Protein AF-A0A2N7VTT3-F1 (afdb_monomer)

Mean predicted aligned error: 9.53 Å

Foldseek 3Di:
DFAEQVGHDDDEPQFDKDFDADPVRQGDFQFWKKKAWPVHIDIFGAHPRRMTGTYHDNDDTDIDIGGDCVVVVPPDPDDDD

Secondary structure (DSSP, 8-state):
-EEETTS-EE--TT-B--B-B-TTS-B-TT-EEEEEETTEEEEEE--TTSBPPPEE-SS----EEEE-GGGTS--------

Solvent-accessible surface area (backbone atoms only — not comparable to full-atom values): 4904 Å² total; per-residue (Å²): 128,26,24,29,42,76,68,46,84,39,85,51,95,50,66,44,70,54,69,44,57,44,100,88,67,47,60,41,46,71,41,63,33,38,40,38,37,96,90,30,54,35,77,46,56,20,40,92,69,4,31,46,64,36,41,24,41,96,57,98,69,79,66,48,81,46,70,64,65,72,72,70,68,64,68,92,84,82,83,87,130

Sequence (81 aa):
MGVNAIGQPDVQLHDQTFRVLSPSGTPLPGVDYQVSAPSGGHVFRTGDQGRSPTLNTAQQEAAQFELHWDEFAAPSARSGA

Radius of gyration: 14.55 Å; Cα contacts (8 Å, |Δi|>4): 157; chains: 1; bounding box: 37×32×35 Å

Nearest PDB structures (foldseek):
  6sjl-assembly1_C  TM=6.691E-01  e=1.135E-01  Escherichia coli
  6fwv-assembly1_A  TM=6.274E-01  e=2.125E+00  Bacillus anthracis
  6e14-assembly1_D  TM=4.971E-01  e=2.395E+00  Escherichia coli
  3rfz-assembly3_E-2  TM=4.863E-01  e=2.699E+00  Escherichia coli

pLDDT: mean 72.99, std 12.42, range [41.75, 86.94]

Organism: NCBI:txid380675

Structure (mmCIF, N/CA/C/O backbone):
data_AF-A0A2N7VTT3-F1
#
_entry.id   AF-A0A2N7VTT3-F1
#
loop_
_atom_site.group_PDB
_atom_site.id
_atom_site.type_symbol
_atom_site.label_atom_id
_atom_site.label_alt_id
_atom_site.label_comp_id
_atom_site.label_asym_id
_atom_site.label_entity_id
_atom_site.label_seq_id
_atom_site.pdbx_PDB_ins_code
_atom_site.Cartn_x
_atom_site.Cartn_y
_atom_site.Cartn_z
_atom_site.occupancy
_atom_site.B_iso_or_equiv
_atom_site.auth_seq_id
_atom_site.auth_comp_id
_atom_site.auth_asym_id
_atom_site.auth_atom_id
_atom_site.pdbx_PDB_model_num
ATOM 1 N N . MET A 1 1 ? -14.648 -0.584 -5.183 1.00 61.50 1 MET A N 1
ATOM 2 C CA . MET A 1 1 ? -14.880 -1.183 -3.854 1.00 61.50 1 MET A CA 1
ATOM 3 C C . MET A 1 1 ? -13.522 -1.411 -3.233 1.00 61.50 1 MET A C 1
ATOM 5 O O . MET A 1 1 ? -12.654 -1.905 -3.948 1.00 61.50 1 MET A O 1
ATOM 9 N N . GLY A 1 2 ? -13.324 -0.958 -1.997 1.00 66.56 2 GLY A N 1
ATOM 10 C CA . GLY A 1 2 ? -12.079 -1.172 -1.270 1.00 66.56 2 GLY A CA 1
ATOM 11 C C . GLY A 1 2 ? -12.063 -2.526 -0.575 1.00 66.56 2 GLY A C 1
ATOM 12 O O . GLY A 1 2 ? -12.946 -3.360 -0.784 1.00 66.56 2 GLY A O 1
ATOM 13 N N . VAL A 1 3 ? -11.030 -2.752 0.219 1.00 71.50 3 VAL A N 1
ATOM 14 C CA . VAL A 1 3 ? -10.810 -3.968 1.000 1.00 71.50 3 VAL A CA 1
ATOM 15 C C . VAL A 1 3 ? -10.562 -3.585 2.449 1.00 71.50 3 VAL A C 1
ATOM 17 O O . VAL A 1 3 ? -9.886 -2.595 2.721 1.00 71.50 3 VAL A O 1
ATOM 20 N N . ASN A 1 4 ? -11.125 -4.336 3.388 1.00 73.31 4 ASN A N 1
ATOM 21 C CA . ASN A 1 4 ? -10.907 -4.089 4.808 1.00 73.31 4 ASN A CA 1
ATOM 22 C C . ASN A 1 4 ? -9.557 -4.647 5.296 1.00 73.31 4 ASN A C 1
ATOM 24 O O . ASN A 1 4 ? -8.828 -5.309 4.554 1.00 73.31 4 ASN A O 1
ATOM 28 N N . ALA A 1 5 ? -9.230 -4.402 6.568 1.00 69.38 5 ALA A N 1
ATOM 29 C CA . ALA A 1 5 ? -7.975 -4.834 7.195 1.00 69.38 5 ALA A CA 1
ATOM 30 C C . ALA A 1 5 ? -7.761 -6.365 7.228 1.00 69.38 5 ALA A C 1
ATOM 32 O O . ALA A 1 5 ? -6.672 -6.816 7.569 1.00 69.38 5 ALA A O 1
ATOM 33 N N . ILE A 1 6 ? -8.771 -7.164 6.859 1.00 71.81 6 ILE A N 1
ATOM 34 C CA . ILE A 1 6 ? -8.693 -8.629 6.729 1.00 71.81 6 ILE A CA 1
ATOM 35 C C . ILE A 1 6 ? -8.788 -9.107 5.266 1.00 71.81 6 ILE A C 1
ATOM 37 O O . ILE A 1 6 ? -8.922 -10.305 5.020 1.00 71.81 6 ILE A O 1
ATOM 41 N N . GLY A 1 7 ? -8.727 -8.192 4.291 1.00 66.56 7 GLY A N 1
ATOM 42 C CA . GLY A 1 7 ? -8.672 -8.514 2.860 1.00 66.56 7 GLY A CA 1
ATOM 43 C C . GLY A 1 7 ? -10.011 -8.787 2.184 1.00 66.56 7 GLY A C 1
ATOM 44 O O . GLY A 1 7 ? -10.039 -9.260 1.048 1.00 66.56 7 GLY A O 1
ATOM 45 N N . GLN A 1 8 ? -11.131 -8.507 2.849 1.00 76.75 8 GLN A N 1
ATOM 46 C CA . GLN A 1 8 ? -12.460 -8.717 2.277 1.00 76.75 8 GLN A CA 1
ATOM 47 C C . GLN A 1 8 ? -12.969 -7.443 1.594 1.00 76.75 8 GLN A C 1
ATOM 49 O O . GLN A 1 8 ? -12.710 -6.351 2.104 1.00 76.75 8 GLN A O 1
ATOM 54 N N . PRO A 1 9 ? -13.702 -7.550 0.468 1.00 68.81 9 PRO A N 1
ATOM 55 C CA . PRO A 1 9 ? -14.325 -6.398 -0.170 1.00 68.81 9 PRO A CA 1
ATOM 56 C C . PRO A 1 9 ? -15.254 -5.674 0.802 1.00 68.81 9 PRO A C 1
ATOM 58 O O . PRO A 1 9 ? -16.122 -6.297 1.411 1.00 68.81 9 PRO A O 1
ATOM 61 N N . ASP A 1 10 ? -15.084 -4.364 0.920 1.00 68.38 10 ASP A N 1
ATOM 62 C CA . ASP A 1 10 ? -15.862 -3.529 1.828 1.00 68.38 10 ASP A CA 1
ATOM 63 C C . ASP A 1 10 ? -16.010 -2.115 1.242 1.00 68.38 10 ASP A C 1
ATOM 65 O O . ASP A 1 10 ? -15.238 -1.700 0.372 1.00 68.38 10 ASP A O 1
ATOM 69 N N . VAL A 1 11 ? -17.004 -1.355 1.691 1.00 61.19 11 VAL A N 1
ATOM 70 C CA . VAL A 1 11 ? -17.212 0.052 1.310 1.00 61.19 11 VAL A CA 1
ATOM 71 C C . VAL A 1 11 ? -17.469 0.833 2.589 1.00 61.19 11 VAL A C 1
ATOM 73 O O . VAL A 1 11 ? -18.546 0.718 3.173 1.00 61.19 11 VAL A O 1
A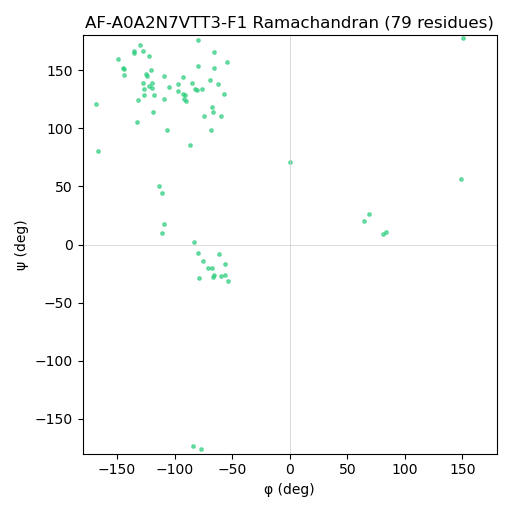TOM 76 N N . GLN A 1 12 ? -16.478 1.606 3.038 1.00 62.66 12 GLN A N 1
ATOM 77 C CA . GLN A 1 12 ? -16.531 2.304 4.324 1.00 62.66 12 GLN A CA 1
ATOM 78 C C . GLN A 1 12 ? -16.240 3.800 4.155 1.00 62.66 12 GLN A C 1
ATOM 80 O O . GLN A 1 12 ? -15.813 4.263 3.106 1.00 62.66 12 GLN A O 1
ATOM 85 N N . LEU A 1 13 ? -16.518 4.597 5.189 1.00 56.72 13 LEU A N 1
ATOM 86 C CA . LEU A 1 13 ? -16.405 6.061 5.113 1.00 56.72 13 LEU A CA 1
ATOM 87 C C . LEU A 1 13 ? -14.948 6.552 4.968 1.00 56.72 13 LEU A C 1
ATOM 89 O O . LEU A 1 13 ? -14.720 7.677 4.529 1.00 56.72 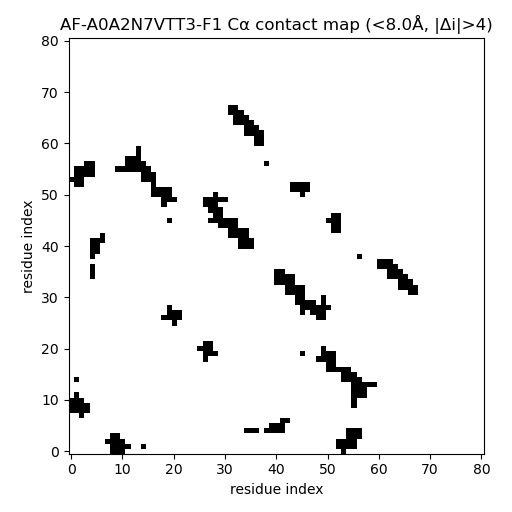13 LEU A O 1
ATOM 93 N N . HIS A 1 14 ? -13.970 5.718 5.334 1.00 61.12 14 HIS A N 1
ATOM 94 C CA . HIS A 1 14 ? -12.549 6.069 5.420 1.00 61.12 14 HIS A CA 1
ATOM 95 C C . HIS A 1 14 ? -11.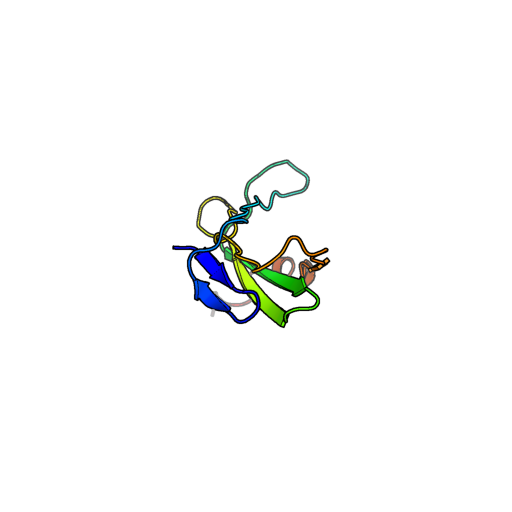706 5.370 4.347 1.00 61.12 14 HIS A C 1
ATOM 97 O O . HIS A 1 14 ? -10.630 4.854 4.637 1.00 61.12 14 HIS A O 1
ATOM 103 N N . ASP A 1 15 ? -12.198 5.355 3.109 1.00 64.81 15 ASP A N 1
ATOM 104 C CA . ASP A 1 15 ? -11.466 4.858 1.945 1.00 64.81 15 ASP A CA 1
ATOM 105 C C . ASP A 1 15 ? -10.164 5.666 1.753 1.00 64.81 15 ASP A C 1
ATOM 107 O O . ASP A 1 15 ? -10.189 6.845 1.384 1.00 64.81 15 ASP A O 1
ATOM 111 N N . GLN A 1 16 ? -9.009 5.037 1.985 1.00 70.19 16 GLN A N 1
ATOM 112 C CA . GLN A 1 16 ? -7.702 5.651 1.741 1.00 70.19 16 GLN A CA 1
ATOM 113 C C . GLN A 1 16 ? -6.895 4.850 0.720 1.00 70.19 16 GLN A C 1
ATOM 115 O O . GLN A 1 16 ? -6.851 3.620 0.733 1.00 70.19 16 GLN A O 1
ATOM 120 N N . THR A 1 17 ? -6.222 5.571 -0.175 1.00 74.75 17 THR A N 1
ATOM 121 C CA . THR A 1 17 ? -5.251 5.007 -1.118 1.00 74.75 17 THR A CA 1
ATOM 122 C C . THR A 1 17 ? -3.922 5.716 -0.958 1.00 74.75 17 THR A C 1
ATOM 124 O O . THR A 1 17 ? -3.891 6.935 -0.784 1.00 74.75 17 THR A O 1
ATOM 127 N N . PHE A 1 18 ? -2.831 4.987 -1.126 1.00 78.00 18 PHE A N 1
ATOM 128 C CA . PHE A 1 18 ? -1.491 5.550 -1.188 1.00 78.00 18 PHE A CA 1
ATOM 129 C C . PHE A 1 18 ? -0.738 5.016 -2.407 1.00 78.00 18 PHE A C 1
ATOM 131 O O . PHE A 1 18 ? -1.206 4.138 -3.138 1.00 78.00 18 PHE A O 1
ATOM 138 N N . ARG A 1 19 ? 0.432 5.597 -2.669 1.00 82.62 19 ARG A N 1
ATOM 139 C CA . ARG A 1 19 ? 1.286 5.223 -3.794 1.00 82.62 19 ARG A CA 1
ATOM 140 C C . ARG A 1 19 ? 2.688 4.918 -3.299 1.00 82.62 19 ARG A C 1
ATOM 142 O O . ARG A 1 19 ? 3.290 5.741 -2.618 1.00 82.62 19 ARG A O 1
ATOM 149 N N . VAL A 1 20 ? 3.202 3.761 -3.685 1.00 83.50 20 VAL A N 1
ATOM 150 C CA . VAL A 1 20 ? 4.571 3.338 -3.414 1.00 83.50 20 VAL A CA 1
ATOM 151 C C . VAL A 1 20 ? 5.462 3.805 -4.559 1.00 83.50 20 VAL A C 1
ATOM 153 O O . VAL A 1 20 ? 5.215 3.509 -5.734 1.00 83.50 20 VAL A O 1
ATOM 156 N N . LEU A 1 21 ? 6.491 4.565 -4.200 1.00 84.12 21 LEU A N 1
ATOM 157 C CA . LEU A 1 21 ? 7.484 5.115 -5.113 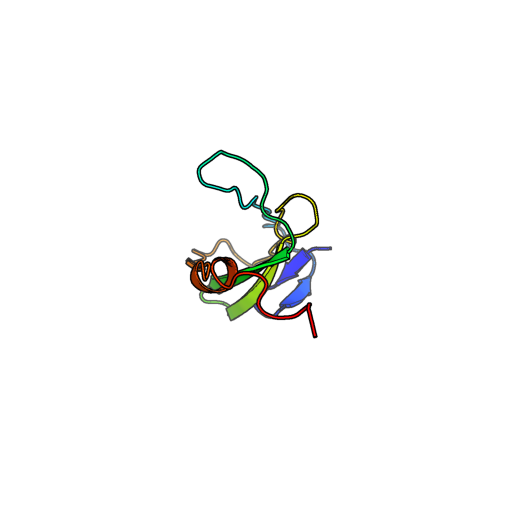1.00 84.12 21 LEU A CA 1
ATOM 158 C C . LEU A 1 21 ? 8.872 4.602 -4.722 1.00 84.12 21 LEU A C 1
ATOM 160 O O . LEU A 1 21 ? 9.153 4.366 -3.548 1.00 84.12 21 LEU A O 1
ATOM 164 N N . SER A 1 22 ? 9.753 4.473 -5.707 1.00 81.88 22 SER A N 1
ATOM 165 C CA . SER A 1 22 ? 11.182 4.299 -5.491 1.00 81.88 22 SER A CA 1
ATOM 166 C C . SER A 1 22 ? 11.782 5.562 -4.857 1.00 81.88 22 SER A C 1
ATOM 168 O O . SER A 1 22 ? 11.187 6.642 -4.946 1.00 81.88 22 SER A O 1
ATOM 170 N N . PRO A 1 23 ? 13.011 5.489 -4.316 1.00 80.75 23 PRO A N 1
ATOM 171 C CA . PRO A 1 23 ? 13.738 6.680 -3.871 1.00 80.75 23 PRO A CA 1
ATOM 172 C C . PRO A 1 23 ? 13.927 7.738 -4.971 1.00 80.75 23 PRO A C 1
ATOM 174 O O . PRO A 1 23 ? 14.032 8.923 -4.677 1.00 80.75 23 PRO A O 1
ATOM 177 N N . SER A 1 24 ? 13.931 7.328 -6.246 1.00 86.69 24 SER A N 1
ATOM 178 C CA . SER A 1 24 ? 13.969 8.230 -7.407 1.00 86.69 24 SER A CA 1
ATOM 179 C C . SER A 1 24 ? 12.594 8.786 -7.813 1.00 86.69 24 SER A C 1
ATOM 181 O O . SER A 1 24 ? 12.494 9.492 -8.813 1.00 86.69 24 SER A O 1
ATOM 183 N N . GLY A 1 25 ? 11.526 8.462 -7.077 1.00 83.88 25 GLY A N 1
ATOM 184 C CA . GLY A 1 25 ? 10.156 8.905 -7.351 1.00 83.88 25 GLY A CA 1
ATOM 185 C C . GLY A 1 25 ? 9.424 8.095 -8.426 1.00 83.88 25 GLY A C 1
ATOM 186 O O . GLY A 1 25 ? 8.334 8.480 -8.851 1.00 83.88 25 GLY A O 1
ATOM 187 N N . THR A 1 26 ? 9.993 6.976 -8.880 1.00 85.75 26 THR A N 1
ATOM 188 C CA . THR A 1 26 ? 9.375 6.115 -9.900 1.00 85.75 26 THR A CA 1
ATOM 189 C C . THR A 1 26 ? 8.349 5.187 -9.249 1.00 85.75 26 THR A C 1
ATOM 191 O O . THR A 1 26 ? 8.659 4.581 -8.228 1.00 85.75 26 THR A O 1
ATOM 194 N N . PRO A 1 27 ? 7.134 5.033 -9.794 1.00 86.25 27 PRO A N 1
ATOM 195 C CA . PRO A 1 27 ? 6.141 4.137 -9.209 1.00 86.25 27 PRO A CA 1
ATOM 196 C C . PRO A 1 27 ? 6.604 2.681 -9.210 1.00 86.25 27 PRO A C 1
ATOM 198 O O . PRO A 1 27 ? 7.153 2.221 -10.208 1.00 86.25 27 PRO A O 1
ATOM 201 N N . LEU A 1 28 ? 6.348 1.963 -8.114 1.00 83.31 28 LEU A N 1
ATOM 202 C CA . LEU A 1 28 ? 6.732 0.557 -7.970 1.00 83.31 28 LEU A CA 1
ATOM 203 C C . LEU A 1 28 ? 5.500 -0.360 -8.072 1.00 83.31 28 LEU A C 1
ATOM 205 O O . LEU A 1 28 ? 4.765 -0.493 -7.088 1.00 83.31 28 LEU A O 1
ATOM 209 N N . PRO A 1 29 ? 5.226 -0.960 -9.247 1.00 86.19 29 PRO A N 1
ATOM 210 C CA . PRO A 1 29 ? 4.127 -1.905 -9.422 1.00 86.19 29 PRO A CA 1
ATOM 211 C C . PRO A 1 29 ? 4.475 -3.304 -8.906 1.00 86.19 29 PRO A C 1
ATOM 213 O O . PRO A 1 29 ? 5.636 -3.708 -8.919 1.00 86.19 29 PRO A O 1
ATOM 216 N N . GLY A 1 30 ? 3.453 -4.068 -8.515 1.00 83.19 30 GLY A N 1
ATOM 217 C CA . GLY A 1 30 ? 3.602 -5.478 -8.161 1.00 83.19 30 GLY A CA 1
ATOM 218 C C . GLY A 1 30 ? 4.380 -5.724 -6.871 1.00 83.19 30 GLY A C 1
ATOM 219 O O . GLY A 1 30 ? 4.991 -6.781 -6.741 1.00 83.19 30 GLY A O 1
ATOM 220 N N . VAL A 1 31 ? 4.366 -4.757 -5.959 1.00 83.31 31 VAL A N 1
ATOM 221 C CA . VAL A 1 31 ? 5.059 -4.801 -4.672 1.00 83.31 31 VAL A CA 1
ATOM 222 C C . VAL A 1 31 ? 4.133 -5.349 -3.616 1.00 83.31 31 VAL A C 1
ATOM 224 O O . VAL A 1 31 ? 3.063 -4.772 -3.412 1.00 83.31 31 VAL A O 1
ATOM 227 N N . ASP A 1 32 ? 4.570 -6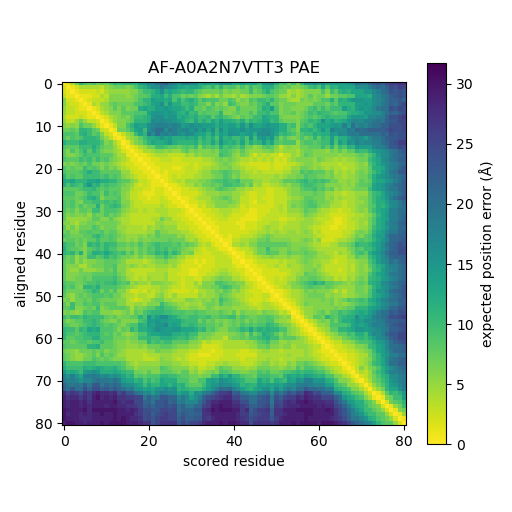.392 -2.924 1.00 86.06 32 ASP A N 1
ATOM 228 C CA . ASP A 1 32 ? 3.868 -6.895 -1.755 1.00 86.06 32 ASP A CA 1
ATOM 229 C C . ASP A 1 32 ? 4.226 -6.032 -0.526 1.00 86.06 32 ASP A C 1
ATOM 231 O O . ASP A 1 32 ? 5.380 -5.662 -0.295 1.00 86.06 32 ASP A O 1
ATOM 235 N N . TYR A 1 33 ? 3.211 -5.634 0.235 1.00 82.19 33 TYR A N 1
ATOM 236 C CA . TYR A 1 33 ? 3.348 -4.834 1.449 1.00 82.19 33 TYR A CA 1
ATOM 237 C C . TYR A 1 33 ? 2.301 -5.266 2.473 1.00 82.19 33 TYR A C 1
ATOM 239 O O . TYR A 1 33 ? 1.210 -5.709 2.114 1.00 82.19 33 TYR A O 1
ATOM 247 N N . GLN A 1 34 ? 2.606 -5.104 3.755 1.00 86.56 34 GLN A N 1
ATOM 248 C CA . GLN A 1 34 ? 1.682 -5.401 4.839 1.00 86.56 34 GLN A CA 1
ATOM 249 C C . GLN A 1 34 ? 1.133 -4.106 5.427 1.00 86.56 34 GLN A C 1
ATOM 251 O O . GLN A 1 34 ? 1.867 -3.148 5.678 1.00 86.56 34 GLN A O 1
ATOM 256 N N . VAL A 1 35 ? -0.177 -4.088 5.664 1.00 83.88 35 VAL A N 1
ATOM 257 C CA . VAL A 1 35 ? -0.801 -3.078 6.516 1.00 83.88 35 VAL A CA 1
ATOM 258 C C . VAL A 1 35 ? -1.429 -3.770 7.708 1.00 83.88 35 VAL A C 1
ATOM 260 O O . VAL A 1 35 ? -2.189 -4.722 7.538 1.00 83.88 35 VAL A O 1
ATOM 263 N N . SER A 1 36 ? -1.115 -3.287 8.905 1.00 83.56 36 SER A N 1
ATOM 264 C CA . SER A 1 36 ? -1.712 -3.731 10.160 1.00 83.56 36 SER A CA 1
ATOM 265 C C . SER A 1 36 ? -2.358 -2.558 10.892 1.00 83.56 36 SER A C 1
ATOM 267 O O . SER A 1 36 ? -1.817 -1.461 10.970 1.00 83.56 36 SER A O 1
ATOM 269 N N . ALA A 1 37 ? -3.545 -2.789 11.425 1.00 82.31 37 ALA A N 1
ATOM 270 C CA . ALA A 1 37 ? -4.315 -1.882 12.260 1.00 82.31 37 ALA A CA 1
ATOM 271 C C . ALA A 1 37 ? -4.866 -2.680 13.459 1.00 82.31 37 ALA A C 1
ATOM 273 O O . ALA A 1 37 ? -4.853 -3.915 13.433 1.00 82.31 37 ALA A O 1
ATOM 274 N N . PRO A 1 38 ? -5.376 -2.028 14.518 1.00 81.00 38 PRO A N 1
ATOM 275 C CA . PRO A 1 38 ? -6.000 -2.732 15.640 1.00 81.00 38 PRO A CA 1
ATOM 276 C C . PRO A 1 38 ? -7.125 -3.694 15.222 1.00 81.00 38 PRO A C 1
ATOM 278 O O . PRO A 1 38 ? -7.319 -4.726 15.861 1.00 81.00 38 PRO A O 1
ATOM 281 N N . SER A 1 39 ? -7.842 -3.376 14.140 1.00 75.88 39 SER A N 1
ATOM 282 C CA . SER A 1 39 ? -8.902 -4.214 13.563 1.00 75.88 39 SER A CA 1
ATOM 283 C C . SER A 1 39 ? -8.409 -5.439 12.777 1.00 75.88 39 SER A C 1
ATOM 285 O O . SER A 1 39 ? -9.205 -6.339 12.501 1.00 75.88 39 SER A O 1
ATOM 287 N N . GLY A 1 40 ? -7.123 -5.513 12.425 1.00 78.06 40 GLY A N 1
ATOM 288 C CA . GLY A 1 40 ? -6.549 -6.626 11.669 1.00 78.06 40 GLY A CA 1
ATOM 289 C C . GLY A 1 40 ? -5.365 -6.214 10.800 1.00 78.06 40 GLY A C 1
ATOM 290 O O . GLY A 1 40 ? -5.000 -5.043 10.727 1.00 78.06 40 GLY A O 1
ATOM 291 N N . GLY A 1 41 ? -4.753 -7.182 10.122 1.00 79.69 41 GLY A N 1
ATOM 292 C CA . GLY A 1 41 ? -3.690 -6.903 9.166 1.00 79.69 41 GLY A CA 1
ATOM 293 C C . GLY A 1 41 ? -3.728 -7.831 7.966 1.00 79.69 41 GLY A C 1
ATOM 294 O O . GLY A 1 41 ? -4.076 -9.009 8.086 1.00 79.69 41 GLY A O 1
ATOM 295 N N . HIS A 1 42 ? -3.353 -7.292 6.810 1.00 80.38 42 HIS A N 1
ATOM 296 C CA . HIS A 1 42 ? -3.339 -8.033 5.561 1.00 80.38 42 HIS A CA 1
ATOM 297 C C . HIS A 1 42 ? -2.170 -7.624 4.665 1.00 80.38 42 HIS A C 1
ATOM 299 O O . HIS A 1 42 ? -1.682 -6.491 4.716 1.00 80.38 42 HIS A O 1
ATOM 305 N N . VAL A 1 43 ? -1.725 -8.583 3.854 1.00 82.19 43 VAL A N 1
ATOM 306 C CA . VAL A 1 43 ? -0.718 -8.369 2.819 1.00 82.19 43 VAL A CA 1
ATOM 307 C C . VAL A 1 43 ? -1.446 -8.011 1.535 1.00 82.19 43 VAL A C 1
ATOM 309 O O . VAL A 1 43 ? -2.363 -8.705 1.102 1.00 82.19 43 VAL A O 1
ATOM 312 N N . PHE A 1 44 ? -1.025 -6.917 0.930 1.00 82.69 44 PHE A N 1
ATOM 313 C CA . PHE A 1 44 ? -1.570 -6.385 -0.303 1.00 82.69 44 PHE A CA 1
ATOM 314 C C . PHE A 1 44 ? -0.466 -6.273 -1.341 1.00 82.69 44 PHE A C 1
ATOM 316 O O . PHE A 1 44 ? 0.714 -6.229 -1.008 1.00 82.69 44 PHE A O 1
ATOM 323 N N . ARG A 1 45 ? -0.873 -6.151 -2.604 1.00 84.38 45 ARG A N 1
ATOM 324 C CA . ARG A 1 45 ? 0.033 -5.923 -3.725 1.00 84.38 45 ARG A CA 1
ATOM 325 C C . ARG A 1 45 ? -0.304 -4.618 -4.430 1.00 84.38 45 ARG A C 1
ATOM 327 O O . ARG A 1 45 ? -1.477 -4.350 -4.699 1.00 84.38 45 ARG A O 1
ATOM 334 N N . THR A 1 46 ? 0.700 -3.805 -4.751 1.00 84.00 46 THR A N 1
ATOM 335 C CA . THR A 1 46 ? 0.486 -2.582 -5.538 1.00 84.00 46 THR A CA 1
ATOM 336 C C . THR A 1 46 ? 0.104 -2.905 -6.985 1.00 84.00 46 THR A C 1
ATOM 338 O O . THR A 1 46 ? 0.651 -3.819 -7.603 1.00 84.00 46 THR A O 1
ATOM 341 N N . GLY A 1 47 ? -0.821 -2.127 -7.554 1.00 83.44 47 GLY A N 1
ATOM 342 C CA . GLY A 1 47 ? -1.193 -2.232 -8.971 1.00 83.44 47 GLY A CA 1
ATOM 343 C C . GLY A 1 47 ? -0.166 -1.597 -9.917 1.00 83.44 47 GLY A C 1
ATOM 344 O O . GLY A 1 47 ? 0.847 -1.050 -9.481 1.00 83.44 47 GLY A O 1
ATOM 345 N N . ASP A 1 48 ? -0.473 -1.575 -11.216 1.00 81.69 48 ASP A N 1
ATOM 346 C CA . ASP A 1 48 ? 0.433 -1.180 -12.317 1.00 81.69 48 ASP A CA 1
ATOM 347 C C . ASP A 1 48 ? 1.052 0.228 -12.206 1.00 81.69 48 ASP A C 1
ATOM 349 O O . ASP A 1 48 ? 2.043 0.542 -12.861 1.00 81.69 48 ASP A O 1
ATOM 353 N N . GLN A 1 49 ? 0.492 1.100 -11.363 1.00 84.00 49 GLN A N 1
ATOM 354 C CA . GLN A 1 49 ? 1.016 2.445 -11.092 1.00 84.00 49 GLN A CA 1
ATOM 355 C C . GLN A 1 49 ? 1.622 2.603 -9.692 1.00 84.00 49 GLN A C 1
ATOM 357 O O . GLN A 1 49 ? 1.730 3.734 -9.205 1.00 84.00 49 GLN A O 1
ATOM 362 N N . GLY A 1 50 ? 1.952 1.501 -9.021 1.00 79.75 50 GLY A N 1
ATOM 363 C CA . GLY A 1 50 ? 2.396 1.487 -7.629 1.00 79.75 50 GLY A CA 1
ATOM 364 C C . GLY A 1 50 ? 1.329 1.951 -6.641 1.00 79.75 50 GLY A C 1
ATOM 365 O O . GLY A 1 50 ? 1.656 2.394 -5.547 1.00 79.75 50 GLY A O 1
ATOM 366 N N . ARG A 1 51 ? 0.050 1.922 -7.028 1.00 82.94 51 ARG A N 1
ATOM 367 C CA . ARG A 1 51 ? -1.063 2.332 -6.161 1.00 82.94 51 ARG A CA 1
ATOM 368 C C . ARG A 1 51 ? -1.494 1.168 -5.278 1.00 82.94 51 ARG A C 1
ATOM 370 O O . ARG A 1 51 ? -1.587 0.042 -5.769 1.00 82.94 51 ARG A O 1
ATOM 377 N N . SER A 1 52 ? -1.785 1.454 -4.015 1.00 78.81 52 SER A N 1
ATOM 378 C CA . SER A 1 52 ? -2.478 0.520 -3.134 1.00 78.81 52 SER A CA 1
ATOM 379 C C . SER A 1 52 ? -3.909 0.284 -3.640 1.00 78.81 52 SER A C 1
ATOM 381 O O . SER A 1 52 ? -4.511 1.198 -4.221 1.00 78.81 52 SER A O 1
ATOM 383 N N . PRO A 1 53 ? -4.509 -0.888 -3.376 1.00 71.50 53 PRO A N 1
ATOM 384 C CA . PRO A 1 53 ? -5.955 -0.990 -3.268 1.00 71.50 53 PRO A CA 1
ATOM 385 C C . PRO A 1 53 ? -6.476 0.021 -2.238 1.00 71.50 53 PRO A C 1
ATOM 387 O O . PRO A 1 53 ? -5.739 0.472 -1.354 1.00 71.50 53 PRO A O 1
ATOM 390 N N . THR A 1 54 ? -7.746 0.391 -2.354 1.00 73.50 54 THR A N 1
ATOM 391 C CA . THR A 1 54 ? -8.400 1.214 -1.337 1.00 73.50 54 THR A CA 1
ATOM 392 C C . THR A 1 54 ? -8.523 0.400 -0.053 1.00 73.50 54 THR A C 1
ATOM 394 O O . THR A 1 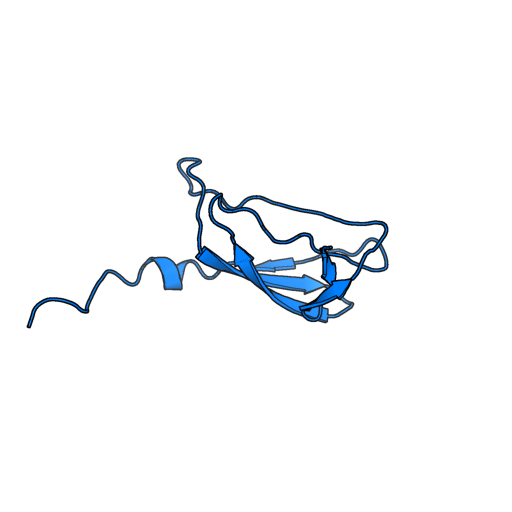54 ? -9.153 -0.657 -0.074 1.00 73.50 54 THR A O 1
ATOM 397 N N . LEU A 1 55 ? -7.886 0.857 1.027 1.00 70.00 55 LEU A N 1
ATOM 398 C CA . LEU A 1 55 ? -7.985 0.236 2.345 1.00 70.00 55 LEU A CA 1
ATOM 399 C C . LEU A 1 55 ? -9.106 0.907 3.134 1.00 70.00 55 LEU A C 1
ATOM 401 O O . LEU A 1 55 ? -9.130 2.132 3.261 1.00 70.00 55 LEU A O 1
ATOM 405 N N . ASN A 1 56 ? -9.990 0.080 3.680 1.00 70.06 56 ASN A N 1
ATOM 406 C CA . ASN A 1 56 ? -11.223 0.507 4.319 1.00 70.06 56 ASN A CA 1
ATOM 407 C C . ASN A 1 56 ? -11.208 0.086 5.790 1.00 70.06 56 ASN A C 1
ATOM 409 O O . ASN A 1 56 ? -11.234 -1.103 6.103 1.00 70.06 56 ASN A O 1
ATOM 413 N N . THR A 1 57 ? -11.171 1.049 6.710 1.00 62.31 57 THR A N 1
ATOM 414 C CA . THR A 1 57 ? -11.324 0.789 8.150 1.00 62.31 57 THR A CA 1
ATOM 415 C C . THR A 1 57 ? -12.668 1.319 8.644 1.00 62.31 57 THR A C 1
ATOM 417 O O . THR A 1 57 ? -13.166 2.348 8.175 1.00 62.31 57 THR A O 1
ATOM 420 N N . ALA A 1 58 ? -13.273 0.612 9.604 1.00 64.44 58 ALA A N 1
ATOM 421 C CA . ALA A 1 58 ? -14.577 0.992 10.149 1.00 64.44 58 ALA A CA 1
ATOM 422 C C . ALA A 1 58 ? -14.548 2.297 10.935 1.00 64.44 58 ALA A C 1
ATOM 424 O O . ALA A 1 58 ? -15.534 3.033 11.003 1.00 64.44 58 ALA A O 1
ATOM 425 N N . GLN A 1 59 ? -13.394 2.602 11.509 1.00 68.06 59 GLN A N 1
ATOM 426 C CA . GLN A 1 59 ? -13.130 3.818 12.250 1.00 68.06 59 GLN A CA 1
ATOM 427 C C . GLN A 1 59 ? -11.774 4.365 11.807 1.00 68.06 59 GLN A C 1
ATOM 429 O O . GLN A 1 59 ? -10.988 3.669 11.159 1.00 68.06 59 GLN A O 1
ATOM 434 N N . GLN A 1 60 ? -11.495 5.626 12.134 1.00 71.56 60 GLN A N 1
ATOM 435 C CA . GLN A 1 60 ? -10.157 6.165 11.939 1.00 71.56 60 GLN A CA 1
ATOM 436 C C . GLN A 1 60 ? -9.196 5.441 12.888 1.00 71.56 60 GLN A C 1
ATOM 438 O O . GLN A 1 60 ? -9.294 5.577 14.106 1.00 71.56 60 GLN A O 1
ATOM 443 N N . GLU A 1 61 ? -8.266 4.684 12.319 1.00 74.31 61 GLU A N 1
ATOM 444 C CA . GLU A 1 61 ? -7.304 3.870 13.057 1.00 74.31 61 GLU A CA 1
ATOM 445 C C . GLU A 1 61 ? -5.879 4.234 12.634 1.00 74.31 61 GLU A C 1
ATOM 447 O O . GLU A 1 61 ? -5.622 4.581 11.479 1.00 74.31 61 GLU A O 1
ATOM 452 N N . ALA A 1 62 ? -4.936 4.159 13.576 1.00 77.44 62 ALA A N 1
ATOM 453 C CA . ALA A 1 62 ? -3.521 4.237 13.245 1.00 77.44 62 ALA A CA 1
ATOM 454 C C . ALA A 1 62 ? -3.104 2.912 12.597 1.00 77.44 62 ALA A C 1
ATOM 456 O O . ALA A 1 62 ? -3.073 1.878 13.264 1.00 77.44 62 ALA A O 1
ATOM 457 N N . ALA A 1 63 ? -2.810 2.952 11.299 1.00 78.12 63 ALA A N 1
ATOM 458 C CA . ALA A 1 63 ? -2.316 1.808 10.551 1.00 78.12 63 ALA A CA 1
ATOM 459 C C . ALA A 1 63 ? -0.787 1.861 10.44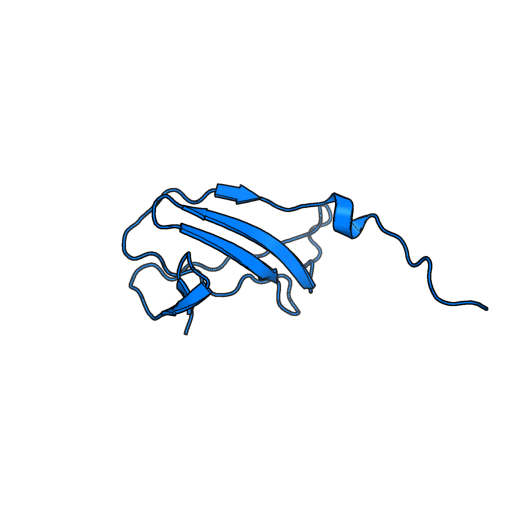5 1.00 78.12 63 ALA A C 1
ATOM 461 O O . ALA A 1 63 ? -0.200 2.918 10.203 1.00 78.12 63 ALA A O 1
ATOM 462 N N . GLN A 1 64 ? -0.148 0.711 10.608 1.00 84.06 64 GLN A N 1
ATOM 463 C CA . GLN A 1 64 ? 1.272 0.518 10.386 1.00 84.06 64 GLN A CA 1
ATOM 464 C C . GLN A 1 64 ? 1.484 -0.062 8.989 1.00 84.06 64 GLN A C 1
ATOM 466 O O . GLN A 1 64 ? 0.802 -0.999 8.577 1.00 84.06 64 GLN A O 1
ATOM 471 N N . PHE A 1 65 ? 2.413 0.541 8.252 1.00 84.25 65 PHE A N 1
ATOM 472 C CA . PHE A 1 65 ? 2.785 0.139 6.903 1.00 84.25 65 PHE A CA 1
ATOM 473 C C . PHE A 1 65 ? 4.178 -0.480 6.930 1.00 84.25 65 PHE A C 1
ATOM 475 O O . PHE A 1 65 ? 5.134 0.160 7.377 1.00 84.25 65 PHE A O 1
ATOM 482 N N . GLU A 1 66 ? 4.288 -1.700 6.421 1.00 86.94 66 GLU A N 1
ATOM 483 C CA . GLU A 1 66 ? 5.542 -2.437 6.324 1.00 86.94 66 GLU A CA 1
ATOM 484 C C . GLU A 1 66 ? 5.749 -2.905 4.889 1.00 86.94 66 GLU A C 1
ATOM 486 O O . GLU A 1 66 ? 4.843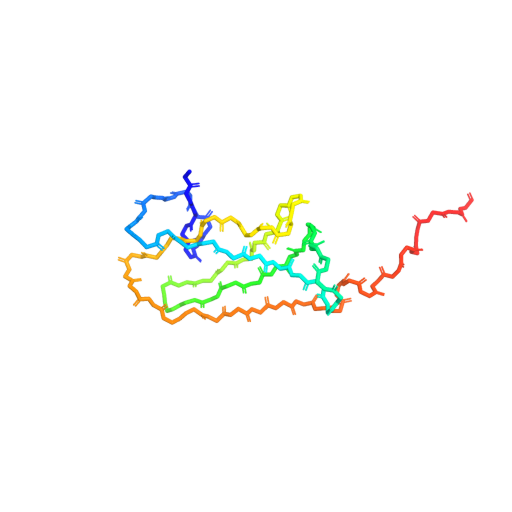 -3.425 4.237 1.00 86.94 66 GLU A O 1
ATOM 491 N N . LEU A 1 67 ? 6.958 -2.695 4.382 1.00 83.81 67 LEU A N 1
ATOM 492 C CA . LEU A 1 67 ? 7.329 -3.067 3.028 1.00 83.81 67 LEU A CA 1
ATOM 493 C C . LEU A 1 67 ? 8.656 -3.814 3.074 1.00 83.81 67 LEU A C 1
ATOM 495 O O . LEU A 1 67 ? 9.652 -3.314 3.603 1.00 83.81 67 LEU A O 1
ATOM 499 N N . HIS A 1 68 ? 8.650 -5.022 2.518 1.00 79.75 68 HIS A N 1
ATOM 500 C CA . HIS A 1 68 ? 9.799 -5.916 2.515 1.00 79.75 68 HIS A CA 1
ATOM 501 C C .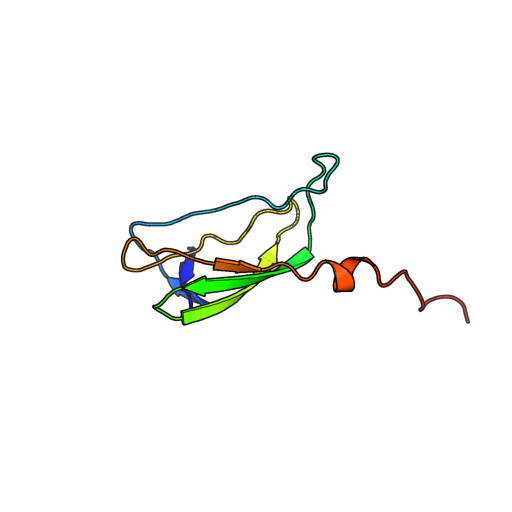 HIS A 1 68 ? 10.685 -5.610 1.308 1.00 79.75 68 HIS A C 1
ATOM 503 O O . HIS A 1 68 ? 10.566 -6.209 0.242 1.00 79.75 68 HIS A O 1
ATOM 509 N N . TRP A 1 69 ? 11.585 -4.639 1.472 1.00 69.44 69 TRP A N 1
ATOM 510 C CA . TRP A 1 69 ? 12.508 -4.221 0.411 1.00 69.44 69 TRP A CA 1
ATOM 511 C C . TRP A 1 69 ? 13.420 -5.353 -0.084 1.00 69.44 69 TRP A C 1
ATOM 513 O O . TRP A 1 69 ? 13.823 -5.346 -1.246 1.00 69.44 69 TRP A O 1
ATOM 523 N N . ASP A 1 70 ? 13.713 -6.342 0.759 1.00 67.69 70 ASP A N 1
ATOM 524 C CA . ASP A 1 70 ? 14.611 -7.451 0.424 1.00 67.69 70 ASP A CA 1
ATOM 525 C C . ASP A 1 70 ? 14.061 -8.353 -0.697 1.00 67.69 70 ASP A C 1
ATOM 527 O O . ASP A 1 70 ? 14.837 -8.930 -1.460 1.00 67.69 70 ASP A O 1
ATOM 531 N N . GLU A 1 71 ? 12.736 -8.416 -0.877 1.00 63.06 71 GLU A N 1
ATOM 532 C CA . GLU A 1 71 ? 12.111 -9.156 -1.984 1.00 63.06 71 GLU A CA 1
ATOM 533 C C . GLU A 1 71 ? 12.326 -8.485 -3.350 1.00 63.06 71 GLU A C 1
ATOM 535 O O . GLU A 1 71 ? 12.272 -9.152 -4.383 1.00 63.06 71 GLU A O 1
ATOM 540 N N . PHE A 1 72 ? 12.647 -7.187 -3.385 1.00 62.12 72 PHE A N 1
ATOM 541 C CA . PHE A 1 72 ? 13.002 -6.486 -4.625 1.00 62.12 72 PHE A CA 1
ATOM 542 C C . PHE A 1 72 ? 14.431 -6.763 -5.074 1.00 62.12 72 PHE A C 1
ATOM 544 O O . PHE A 1 72 ? 14.742 -6.661 -6.261 1.00 62.12 72 PHE A O 1
ATOM 551 N N . ALA A 1 73 ? 15.320 -7.041 -4.119 1.00 53.84 73 ALA A N 1
ATOM 552 C CA . ALA A 1 73 ? 16.742 -7.191 -4.377 1.00 53.84 73 ALA A CA 1
ATOM 553 C C . ALA A 1 73 ? 17.098 -8.567 -4.944 1.00 53.84 73 ALA A C 1
ATOM 555 O O . ALA A 1 73 ? 18.244 -8.740 -5.347 1.00 53.84 73 ALA A O 1
ATOM 556 N N . ALA A 1 74 ? 16.155 -9.519 -5.001 1.00 44.62 74 ALA A N 1
ATOM 557 C CA . ALA A 1 74 ? 16.340 -10.805 -5.663 1.00 44.62 74 ALA A CA 1
ATOM 558 C C . ALA A 1 74 ? 16.447 -10.585 -7.184 1.00 44.62 74 ALA A C 1
ATOM 560 O O . ALA A 1 74 ? 15.431 -10.439 -7.871 1.00 44.62 74 ALA A O 1
ATOM 561 N N . PRO A 1 75 ? 17.665 -10.547 -7.753 1.00 41.75 75 PRO A N 1
ATOM 562 C CA . PRO A 1 75 ? 17.833 -10.345 -9.174 1.00 41.75 75 PRO A CA 1
ATOM 563 C C . PRO A 1 75 ? 17.489 -11.669 -9.847 1.00 41.75 75 PRO A C 1
ATOM 565 O O . PRO A 1 75 ? 17.958 -12.719 -9.417 1.00 41.75 75 PRO A O 1
ATOM 568 N N . SER A 1 76 ? 16.692 -11.605 -10.908 1.00 47.22 76 SER A N 1
ATOM 569 C CA . SER A 1 76 ? 16.700 -12.472 -12.090 1.00 47.22 76 SER A CA 1
ATOM 570 C C . SER A 1 76 ? 17.758 -13.593 -12.110 1.00 47.22 76 SER A C 1
ATOM 572 O O . SER A 1 76 ? 18.691 -13.566 -12.904 1.00 47.22 76 SER A O 1
ATOM 574 N N . ALA A 1 77 ? 17.604 -14.617 -11.274 1.00 46.22 77 ALA A N 1
ATOM 575 C CA . ALA A 1 77 ? 18.440 -15.813 -11.273 1.00 46.22 77 ALA A CA 1
ATOM 576 C C . ALA A 1 77 ? 17.590 -17.014 -11.683 1.00 46.22 77 ALA A C 1
ATOM 578 O O . ALA A 1 77 ? 17.536 -18.022 -10.988 1.00 46.22 77 ALA A O 1
ATOM 579 N N . ARG A 1 78 ? 16.864 -16.879 -12.797 1.00 48.28 78 ARG A N 1
ATOM 580 C CA . ARG A 1 78 ? 16.288 -18.000 -13.554 1.00 48.28 78 ARG A CA 1
ATOM 581 C C . ARG A 1 78 ? 15.819 -17.520 -14.926 1.00 48.28 78 ARG A C 1
ATOM 583 O O . ARG A 1 78 ? 14.641 -17.276 -15.136 1.00 48.28 78 ARG A O 1
ATOM 590 N N . SER A 1 79 ? 16.752 -17.392 -15.861 1.00 43.47 79 SER A N 1
ATOM 591 C CA . SER A 1 79 ? 16.553 -17.920 -17.215 1.00 43.47 79 SER A CA 1
ATOM 592 C C . SER A 1 79 ? 17.878 -17.889 -17.971 1.00 43.47 79 SER A C 1
ATOM 594 O O . SER A 1 79 ? 18.483 -16.830 -18.111 1.00 43.47 79 SER A O 1
ATOM 596 N N . GLY A 1 80 ? 18.329 -19.056 -18.422 1.00 42.28 80 GLY A N 1
ATOM 597 C CA . GLY A 1 80 ? 19.551 -19.221 -19.205 1.00 42.28 80 GLY A CA 1
ATOM 598 C C . GLY A 1 80 ? 20.215 -20.569 -18.949 1.00 42.28 80 GLY A C 1
ATOM 599 O O . GLY A 1 80 ? 21.357 -20.601 -18.501 1.00 42.28 80 GLY A O 1
ATOM 600 N N . ALA A 1 81 ? 19.466 -21.654 -19.158 1.00 43.22 81 ALA A N 1
ATOM 601 C CA . ALA A 1 81 ? 20.017 -22.985 -19.404 1.00 43.22 81 ALA A CA 1
ATOM 602 C C . ALA A 1 81 ? 20.040 -23.218 -20.918 1.00 43.22 81 ALA A C 1
ATOM 604 O O . ALA A 1 81 ? 19.107 -22.702 -21.580 1.00 43.22 81 ALA A O 1
#